Protein AF-A0A0A7PGT1-F1 (afdb_monomer)

Sequence (95 aa):
MRQRQRFCSLRFLLELAIIPISLIAAYALFVGVTFGFNLWRAEAPLVTAVWLMIVTSPLWFYLLLKWSQTSATRTAFLAAGVAIPASYFAFQVFA

Radius of gyration: 16.19 Å; Cα contacts (8 Å, |Δi|>4): 46; chains: 1; bounding box: 37×32×50 Å

Structure (mmCIF, N/CA/C/O backbone):
data_AF-A0A0A7PGT1-F1
#
_entry.id   AF-A0A0A7PGT1-F1
#
loop_
_atom_site.group_PDB
_atom_site.id
_atom_site.type_symbol
_atom_site.label_atom_id
_atom_site.label_alt_id
_atom_site.label_comp_id
_atom_site.label_asym_id
_atom_site.label_entity_id
_atom_site.label_seq_id
_atom_site.pdbx_PDB_ins_code
_atom_site.Cartn_x
_atom_site.Cartn_y
_atom_site.Cartn_z
_atom_site.occupancy
_atom_site.B_iso_or_equiv
_atom_site.auth_seq_id
_atom_site.auth_comp_id
_atom_site.auth_asym_id
_atom_site.auth_atom_id
_atom_site.pdbx_PDB_model_num
ATOM 1 N N . MET A 1 1 ? -19.832 -2.554 25.522 1.00 60.78 1 MET A N 1
ATOM 2 C CA . MET A 1 1 ? -18.363 -2.723 25.675 1.00 60.78 1 MET A CA 1
ATOM 3 C C . MET A 1 1 ? -17.705 -3.500 24.522 1.00 60.78 1 MET A C 1
ATOM 5 O O . MET A 1 1 ? -16.738 -2.989 23.972 1.00 60.78 1 MET A O 1
ATOM 9 N N . ARG A 1 2 ? -18.247 -4.647 24.065 1.00 62.91 2 ARG A N 1
ATOM 10 C CA . ARG A 1 2 ? -17.689 -5.447 22.940 1.00 62.91 2 ARG A CA 1
ATOM 11 C C . ARG A 1 2 ? -17.466 -4.691 21.615 1.00 62.91 2 ARG A C 1
ATOM 13 O O . ARG A 1 2 ? -16.440 -4.888 20.977 1.00 62.91 2 ARG A O 1
ATOM 20 N N . GLN A 1 3 ? -18.389 -3.818 21.197 1.00 63.28 3 GLN A N 1
ATOM 21 C CA . GLN A 1 3 ? -18.229 -3.031 19.958 1.00 63.28 3 GLN A CA 1
ATOM 22 C C . GLN A 1 3 ? -17.053 -2.045 20.022 1.00 63.28 3 GLN A C 1
ATOM 24 O O . GLN A 1 3 ? -16.336 -1.878 19.040 1.00 63.28 3 GLN A O 1
ATOM 29 N N . ARG A 1 4 ? -16.819 -1.437 21.191 1.00 67.81 4 ARG A N 1
ATOM 30 C CA . ARG A 1 4 ? -15.734 -0.468 21.399 1.00 67.81 4 ARG A CA 1
ATOM 31 C C . ARG A 1 4 ? -14.363 -1.152 21.372 1.00 67.81 4 ARG A C 1
ATOM 33 O O . ARG A 1 4 ? -13.444 -0.631 20.758 1.00 67.81 4 ARG A O 1
ATOM 40 N N . GLN A 1 5 ? -14.261 -2.354 21.947 1.00 73.38 5 GLN A N 1
ATOM 41 C CA . GLN A 1 5 ? -13.056 -3.189 21.854 1.00 73.38 5 GLN A CA 1
ATOM 42 C C . GLN A 1 5 ? -12.751 -3.605 20.411 1.00 73.38 5 GLN A C 1
ATOM 44 O O . GLN A 1 5 ? -11.632 -3.402 19.957 1.00 73.38 5 GLN A O 1
ATOM 49 N N . ARG A 1 6 ? -13.746 -4.109 19.663 1.00 74.19 6 ARG A N 1
ATOM 50 C CA . ARG A 1 6 ? -13.563 -4.489 18.248 1.00 74.19 6 ARG A CA 1
ATOM 51 C C . ARG A 1 6 ? -13.081 -3.319 17.391 1.00 74.19 6 ARG A C 1
ATOM 53 O O . ARG A 1 6 ? -12.199 -3.507 16.563 1.00 74.19 6 ARG A O 1
ATOM 60 N N . PHE A 1 7 ? -13.627 -2.124 17.618 1.00 76.56 7 PHE A N 1
ATOM 61 C CA . PHE A 1 7 ? -13.201 -0.908 16.927 1.00 76.56 7 PHE A CA 1
ATOM 62 C C . PHE A 1 7 ? -11.739 -0.545 17.228 1.00 76.56 7 PHE A C 1
ATOM 64 O O . PHE A 1 7 ? -10.981 -0.285 16.296 1.00 76.56 7 PHE A O 1
ATOM 71 N N . CYS A 1 8 ? -11.321 -0.584 18.498 1.00 79.06 8 CYS A N 1
ATOM 72 C CA . CYS A 1 8 ? -9.928 -0.322 18.866 1.00 79.06 8 CYS A CA 1
ATOM 73 C C . CYS A 1 8 ? -8.964 -1.363 18.277 1.00 79.06 8 CYS A C 1
ATOM 75 O O . CYS A 1 8 ? -7.926 -0.984 17.745 1.00 79.06 8 CYS A O 1
ATOM 77 N N . SER A 1 9 ? -9.312 -2.654 18.312 1.00 83.69 9 SER A N 1
ATOM 78 C CA . SER A 1 9 ? -8.467 -3.720 17.756 1.00 83.69 9 SER A CA 1
ATOM 79 C C . SER A 1 9 ? -8.309 -3.617 16.238 1.00 83.69 9 SER A C 1
ATOM 81 O O . SER A 1 9 ? -7.192 -3.682 15.740 1.00 83.69 9 SER A O 1
ATOM 83 N N . LEU A 1 10 ? -9.404 -3.410 15.496 1.00 83.25 10 LEU A N 1
ATOM 84 C CA . LEU A 1 10 ? -9.365 -3.224 14.037 1.00 83.25 10 LEU A CA 1
ATOM 85 C C . LEU A 1 10 ? -8.494 -2.039 13.636 1.00 83.25 10 LEU A C 1
ATOM 87 O O . LEU A 1 10 ? -7.724 -2.111 12.684 1.00 83.25 10 LEU A O 1
ATOM 91 N N . ARG A 1 11 ? -8.619 -0.945 14.380 1.00 83.00 11 ARG A N 1
ATOM 92 C CA . ARG A 1 11 ? -7.843 0.253 14.121 1.00 83.00 11 ARG A CA 1
ATOM 93 C C . ARG A 1 11 ? -6.362 0.062 14.419 1.00 83.00 11 ARG A C 1
ATOM 95 O O . ARG A 1 11 ? -5.547 0.459 13.600 1.00 83.00 11 ARG A O 1
ATOM 102 N N . PHE A 1 12 ? -6.028 -0.586 15.530 1.00 86.94 12 PHE A N 1
ATOM 103 C CA . PHE A 1 12 ? -4.645 -0.934 15.841 1.00 86.94 12 PHE A CA 1
ATOM 104 C C . PHE A 1 12 ? -4.022 -1.805 14.741 1.00 86.94 12 PHE A C 1
ATOM 106 O O . PHE A 1 12 ? -2.909 -1.541 14.305 1.00 86.94 12 PHE A O 1
ATOM 113 N N . LEU A 1 13 ? -4.760 -2.797 14.230 1.00 87.31 13 LEU A N 1
ATOM 114 C CA . LEU A 1 13 ? -4.301 -3.636 13.117 1.00 87.31 13 LEU A CA 1
ATOM 115 C C . LEU A 1 13 ? -4.087 -2.833 11.825 1.00 87.31 13 LEU A C 1
ATOM 117 O O . LEU A 1 13 ? -3.101 -3.049 11.127 1.00 87.31 13 LEU A O 1
ATOM 121 N N . LEU A 1 14 ? -4.984 -1.893 11.518 1.00 87.25 14 LEU A N 1
ATOM 122 C CA . LEU A 1 14 ? -4.832 -0.990 10.375 1.00 87.25 14 LEU A CA 1
ATOM 123 C C . LEU A 1 14 ? -3.631 -0.049 10.531 1.00 87.25 14 LEU A C 1
ATOM 125 O O . LEU A 1 14 ? -2.911 0.185 9.566 1.00 87.25 14 LEU A O 1
ATOM 129 N N . GLU A 1 15 ? -3.398 0.479 11.731 1.00 88.75 15 GLU A N 1
ATOM 130 C CA . GLU A 1 15 ? -2.214 1.286 12.031 1.00 88.75 15 GLU A CA 1
ATOM 131 C C . GLU A 1 15 ? -0.941 0.445 11.885 1.00 88.75 15 GLU A C 1
ATOM 133 O O . GLU A 1 15 ? 0.024 0.906 11.291 1.00 88.75 15 GLU A O 1
ATOM 138 N N . LEU A 1 16 ? -0.957 -0.821 12.307 1.00 89.75 16 LEU A N 1
ATOM 139 C CA . LEU A 1 16 ? 0.170 -1.738 12.134 1.00 89.75 16 LEU A CA 1
ATOM 140 C C . LEU A 1 16 ?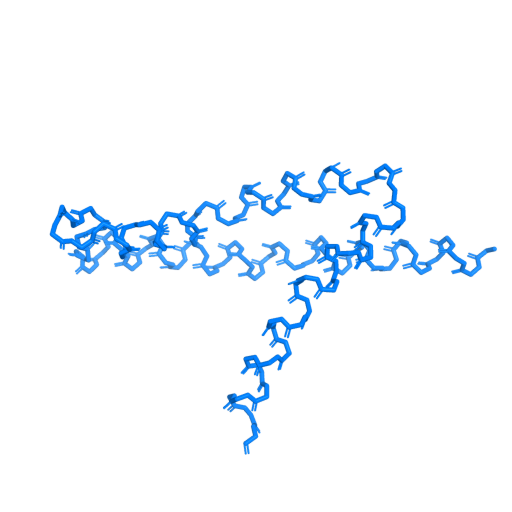 0.449 -2.053 10.655 1.00 89.75 16 LEU A C 1
ATOM 142 O O . LEU A 1 16 ? 1.606 -2.204 10.268 1.00 89.75 16 LEU A O 1
ATOM 146 N N . ALA A 1 17 ? -0.589 -2.083 9.811 1.00 87.44 17 ALA A N 1
ATOM 147 C CA . ALA A 1 17 ? -0.459 -2.289 8.369 1.00 87.44 17 ALA A CA 1
ATOM 148 C C . ALA A 1 17 ? 0.301 -1.154 7.656 1.00 87.44 17 ALA A C 1
ATOM 150 O O . ALA A 1 17 ? 0.841 -1.377 6.571 1.00 87.44 17 ALA A O 1
ATOM 151 N N . ILE A 1 18 ? 0.429 0.035 8.264 1.00 88.75 18 ILE A N 1
ATOM 152 C CA . ILE A 1 18 ? 1.232 1.119 7.680 1.00 88.75 18 ILE A CA 1
ATOM 153 C C . ILE A 1 18 ? 2.709 0.732 7.559 1.00 88.75 18 ILE A C 1
ATOM 155 O O . ILE A 1 18 ? 3.386 1.199 6.646 1.00 88.75 18 ILE A O 1
ATOM 159 N N . ILE A 1 19 ? 3.209 -0.129 8.452 1.00 88.38 19 ILE A N 1
ATOM 160 C CA . ILE A 1 19 ? 4.612 -0.545 8.498 1.00 88.38 19 ILE A CA 1
ATOM 161 C C . ILE A 1 19 ? 4.987 -1.324 7.228 1.00 88.38 19 ILE A C 1
ATOM 163 O O . ILE A 1 19 ? 5.865 -0.851 6.503 1.00 88.38 19 ILE A O 1
ATOM 167 N N . PRO A 1 20 ? 4.334 -2.458 6.889 1.00 89.00 20 PRO A N 1
ATOM 168 C CA . PRO A 1 20 ? 4.650 -3.175 5.657 1.00 89.00 20 PRO A CA 1
ATOM 169 C C . PRO A 1 20 ? 4.358 -2.342 4.400 1.00 89.00 20 PRO A C 1
ATOM 171 O O . PRO A 1 20 ? 5.144 -2.404 3.460 1.00 89.00 20 PRO A O 1
ATOM 174 N N . ILE A 1 21 ? 3.306 -1.508 4.386 1.00 88.88 21 ILE A N 1
ATOM 175 C CA . ILE A 1 21 ? 3.025 -0.598 3.256 1.00 88.88 21 ILE A CA 1
ATOM 176 C C . ILE A 1 21 ? 4.195 0.372 3.033 1.00 88.88 21 ILE A C 1
ATOM 178 O O . ILE A 1 21 ? 4.668 0.535 1.910 1.00 88.88 21 ILE A O 1
ATOM 182 N N . SER A 1 22 ? 4.704 0.976 4.109 1.00 89.56 22 SER A N 1
ATOM 183 C CA . SER A 1 22 ? 5.839 1.905 4.054 1.00 89.56 22 SER A CA 1
ATOM 184 C C . SER A 1 22 ? 7.129 1.216 3.630 1.00 89.56 22 SER A C 1
ATOM 186 O O . SER A 1 22 ? 7.896 1.785 2.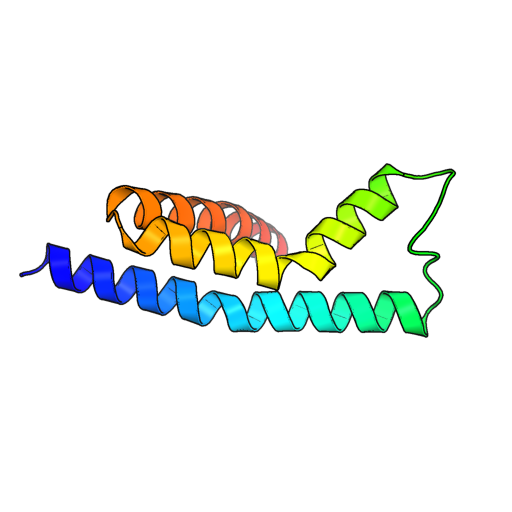857 1.00 89.56 22 SER A O 1
ATOM 188 N N . LEU A 1 23 ? 7.350 -0.019 4.085 1.00 92.25 23 LEU A N 1
ATOM 189 C CA . LEU A 1 23 ? 8.511 -0.813 3.695 1.00 92.25 23 LEU A CA 1
ATOM 190 C C . LEU A 1 23 ? 8.499 -1.117 2.190 1.00 92.25 23 LEU A C 1
ATOM 192 O O . LEU A 1 23 ? 9.511 -0.930 1.517 1.00 92.25 23 LEU A O 1
ATOM 196 N N . ILE A 1 24 ? 7.344 -1.526 1.652 1.00 89.88 24 ILE A N 1
ATOM 197 C CA . ILE A 1 24 ? 7.163 -1.789 0.218 1.00 89.88 24 ILE A CA 1
ATOM 198 C C . ILE A 1 24 ? 7.372 -0.507 -0.588 1.00 89.88 24 ILE A C 1
ATOM 200 O O . ILE A 1 24 ? 8.092 -0.531 -1.582 1.00 89.88 24 ILE A O 1
ATOM 204 N N . ALA A 1 25 ? 6.796 0.617 -0.158 1.00 90.56 25 ALA A N 1
ATOM 205 C CA . ALA A 1 25 ? 6.957 1.898 -0.842 1.00 90.56 25 ALA A CA 1
ATOM 206 C C . ALA A 1 25 ? 8.419 2.374 -0.860 1.00 90.56 25 ALA A C 1
ATOM 208 O O . ALA A 1 25 ? 8.904 2.826 -1.897 1.00 90.56 25 ALA A O 1
ATOM 209 N N . ALA A 1 26 ? 9.137 2.234 0.258 1.00 91.00 26 ALA A N 1
ATOM 210 C CA . ALA A 1 26 ? 10.553 2.583 0.354 1.00 91.00 26 ALA A CA 1
ATOM 211 C C . ALA A 1 26 ? 11.426 1.671 -0.518 1.00 91.00 26 ALA A C 1
ATOM 213 O O . ALA A 1 26 ? 12.286 2.161 -1.248 1.00 91.00 26 ALA A O 1
ATOM 214 N N . TYR A 1 27 ? 11.176 0.358 -0.489 1.00 88.31 27 TYR A N 1
ATOM 215 C CA . TYR A 1 27 ? 11.861 -0.602 -1.351 1.00 88.31 27 TYR A CA 1
ATOM 216 C C . TYR A 1 27 ? 11.610 -0.307 -2.830 1.00 88.31 27 TYR A C 1
ATOM 218 O O . TYR A 1 27 ? 12.547 -0.277 -3.622 1.00 88.31 27 TYR A O 1
ATOM 226 N N . ALA A 1 28 ? 10.360 -0.025 -3.195 1.00 86.50 28 ALA A N 1
ATOM 227 C CA . ALA A 1 28 ? 10.002 0.369 -4.543 1.00 86.50 28 ALA A CA 1
ATOM 228 C C . ALA A 1 28 ? 10.775 1.642 -4.938 1.00 86.50 28 ALA A C 1
ATOM 230 O O . ALA A 1 28 ? 11.470 1.651 -5.948 1.00 86.50 28 ALA A O 1
ATOM 231 N N . LEU A 1 29 ? 10.746 2.701 -4.126 1.00 87.50 29 LEU A N 1
ATOM 232 C CA . LEU A 1 29 ? 11.484 3.931 -4.426 1.00 87.50 29 LEU A CA 1
ATOM 233 C C . LEU A 1 29 ? 12.987 3.670 -4.615 1.00 87.50 29 LEU A C 1
ATOM 235 O O . LEU A 1 29 ? 13.571 4.160 -5.579 1.00 87.50 29 LEU A O 1
ATOM 239 N N . PHE A 1 30 ? 13.592 2.856 -3.747 1.00 87.06 30 PHE A N 1
ATOM 240 C CA . PHE A 1 30 ? 14.9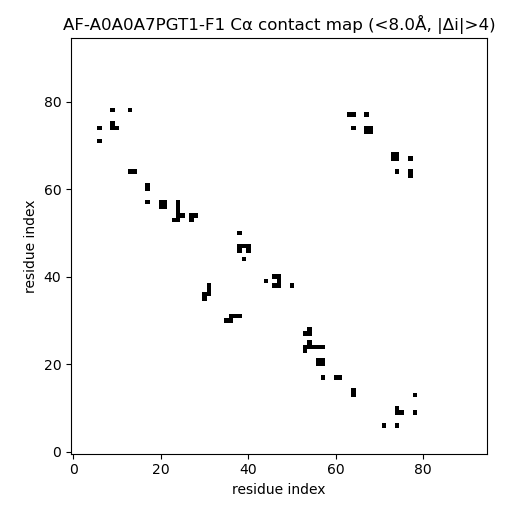88 2.443 -3.876 1.00 87.06 30 PHE A CA 1
ATOM 241 C C . PHE A 1 30 ? 15.244 1.724 -5.205 1.00 87.06 30 PHE A C 1
ATOM 243 O O . PHE A 1 30 ? 16.121 2.129 -5.959 1.00 87.06 30 PHE A O 1
ATOM 250 N N . VAL A 1 31 ? 14.439 0.714 -5.546 1.00 85.12 31 VAL A N 1
ATOM 251 C CA . VAL A 1 31 ? 14.580 -0.027 -6.809 1.00 85.12 31 VAL A CA 1
ATOM 252 C C . VAL A 1 31 ? 14.415 0.894 -8.020 1.00 85.12 31 VAL A C 1
ATOM 254 O O . VAL A 1 31 ? 15.191 0.806 -8.972 1.00 85.12 31 VAL A O 1
ATOM 257 N N . GLY A 1 32 ? 13.437 1.799 -7.972 1.00 82.44 32 GLY A N 1
ATOM 258 C CA . GLY A 1 32 ? 13.168 2.768 -9.029 1.00 82.44 32 GLY A CA 1
ATOM 259 C C . GLY A 1 32 ? 14.349 3.703 -9.288 1.00 82.44 32 GLY A C 1
ATOM 260 O O . GLY A 1 32 ? 14.721 3.919 -10.438 1.00 82.44 32 GLY A O 1
ATOM 261 N N . VAL A 1 33 ? 14.972 4.212 -8.222 1.00 81.50 33 VAL A N 1
ATOM 262 C CA . VAL A 1 33 ? 16.126 5.120 -8.308 1.00 81.50 33 VAL A CA 1
ATOM 263 C C . VAL A 1 33 ? 17.406 4.372 -8.689 1.00 81.50 33 VAL A C 1
ATOM 265 O O . VAL A 1 33 ? 18.143 4.827 -9.559 1.00 81.50 33 VAL A O 1
ATOM 268 N N . THR A 1 34 ? 17.682 3.227 -8.060 1.00 81.25 34 THR A N 1
ATOM 269 C CA . THR A 1 34 ? 18.966 2.521 -8.185 1.00 81.25 34 THR A CA 1
ATOM 270 C C . THR A 1 34 ? 19.107 1.762 -9.497 1.00 81.25 34 THR A C 1
ATOM 272 O O . THR A 1 34 ? 20.176 1.792 -10.100 1.00 81.25 34 THR A O 1
ATOM 275 N N . PHE A 1 35 ? 18.054 1.089 -9.964 1.00 76.06 35 PHE A N 1
ATOM 276 C CA . PHE A 1 35 ? 18.128 0.281 -11.186 1.00 76.06 35 PHE A CA 1
ATOM 277 C C . PHE A 1 35 ? 17.729 1.056 -12.443 1.00 76.06 35 PHE A C 1
ATOM 279 O O . PHE A 1 35 ? 17.638 0.469 -13.519 1.00 76.06 35 PHE A O 1
ATOM 286 N N . GLY A 1 36 ? 17.484 2.367 -12.326 1.00 63.03 36 GLY A N 1
ATOM 287 C CA . GLY A 1 36 ? 17.154 3.210 -13.470 1.00 63.03 36 GLY A CA 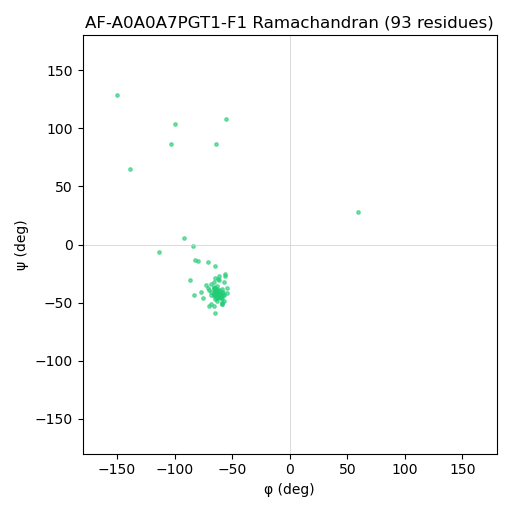1
ATOM 288 C C . GLY A 1 36 ? 15.895 2.751 -14.202 1.00 63.03 36 GLY A C 1
ATOM 289 O O . GLY A 1 36 ? 15.769 2.994 -15.404 1.00 63.03 36 GLY A O 1
ATOM 290 N N . PHE A 1 37 ? 14.953 2.096 -13.502 1.00 65.00 37 PHE A N 1
ATOM 291 C CA . PHE A 1 37 ? 13.590 1.992 -14.009 1.00 65.00 37 PHE A CA 1
ATOM 292 C C . PHE A 1 37 ? 13.164 3.426 -14.253 1.00 65.00 37 PHE A C 1
ATOM 294 O O . PHE A 1 37 ? 13.021 4.185 -13.304 1.00 65.00 37 PHE A O 1
ATOM 301 N N . ASN A 1 38 ? 13.067 3.823 -15.519 1.00 64.06 38 ASN A N 1
ATOM 302 C CA . ASN A 1 38 ? 12.729 5.182 -15.888 1.00 64.06 38 ASN A CA 1
ATOM 303 C C . ASN A 1 38 ? 11.300 5.422 -15.386 1.00 64.06 38 ASN A C 1
ATOM 305 O O . ASN A 1 38 ? 10.343 5.111 -16.084 1.00 64.06 38 ASN A O 1
ATOM 309 N N . LEU A 1 39 ? 11.151 5.845 -14.124 1.00 64.31 39 LEU A N 1
ATOM 310 C CA . LEU A 1 39 ? 9.876 5.917 -13.400 1.00 64.31 39 LEU A CA 1
ATOM 311 C C . LEU A 1 39 ? 8.881 6.780 -14.173 1.00 64.31 39 LEU A C 1
ATOM 313 O O . LEU A 1 39 ? 7.671 6.584 -14.091 1.00 64.31 39 LEU A O 1
ATOM 317 N N . TRP A 1 40 ? 9.422 7.690 -14.976 1.00 70.81 40 TRP A N 1
ATOM 318 C CA . TRP A 1 40 ? 8.733 8.553 -15.903 1.00 70.81 40 TRP A CA 1
ATO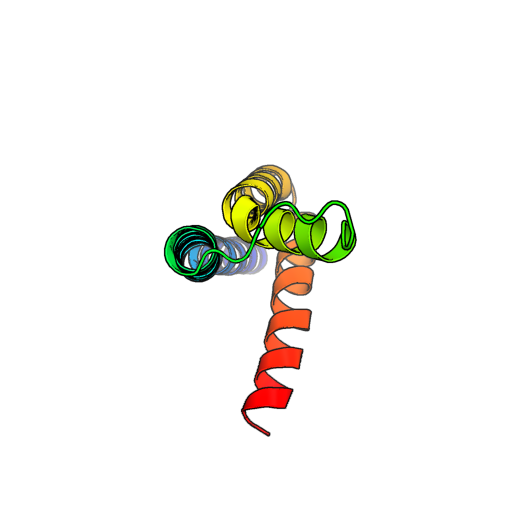M 319 C C . TRP A 1 40 ? 8.900 8.053 -17.348 1.00 70.81 40 TRP A C 1
ATOM 321 O O . TRP A 1 40 ? 9.802 8.477 -18.073 1.00 70.81 40 TRP A O 1
ATOM 331 N N . ARG A 1 41 ? 8.025 7.142 -17.794 1.00 73.19 41 ARG A N 1
ATOM 332 C CA . ARG A 1 41 ? 7.977 6.694 -19.196 1.00 73.19 41 ARG A CA 1
ATOM 333 C C . ARG A 1 41 ? 6.848 7.421 -19.908 1.00 73.19 41 ARG A C 1
ATOM 335 O O . ARG A 1 41 ? 5.691 7.040 -19.761 1.00 73.19 41 ARG A O 1
ATOM 342 N N . ALA A 1 42 ? 7.182 8.414 -20.730 1.00 77.06 42 ALA A N 1
ATOM 343 C CA . ALA A 1 42 ? 6.193 9.091 -21.575 1.00 77.06 42 ALA A CA 1
ATOM 344 C C . ALA A 1 42 ? 5.445 8.106 -22.497 1.00 77.06 42 ALA A C 1
ATOM 346 O O . ALA A 1 42 ? 4.255 8.267 -22.743 1.00 77.06 42 ALA A O 1
ATOM 347 N N . GLU A 1 43 ? 6.125 7.043 -22.933 1.00 83.00 43 GLU A N 1
ATOM 348 C CA . GLU A 1 43 ? 5.548 6.001 -23.791 1.00 83.00 43 GLU A CA 1
ATOM 349 C C . GLU A 1 43 ? 4.694 4.970 -23.037 1.00 83.00 43 GLU A C 1
ATOM 351 O O . GLU A 1 43 ? 3.949 4.210 -23.647 1.00 83.00 43 GLU A O 1
ATOM 356 N N . ALA A 1 44 ? 4.784 4.931 -21.704 1.00 81.44 44 ALA A N 1
ATOM 357 C CA . ALA A 1 44 ? 4.031 4.000 -20.868 1.00 81.44 44 ALA A CA 1
ATOM 358 C C . ALA A 1 44 ? 3.501 4.710 -19.607 1.00 81.44 44 ALA A C 1
ATOM 360 O O . ALA A 1 44 ? 3.890 4.356 -18.488 1.00 81.44 44 ALA A O 1
ATOM 361 N N . PRO A 1 45 ? 2.587 5.690 -19.759 1.00 83.25 45 PRO A N 1
ATOM 362 C CA . PRO A 1 45 ? 2.111 6.526 -18.653 1.00 83.25 45 PRO A CA 1
ATOM 363 C C . PRO A 1 45 ? 1.412 5.715 -17.556 1.00 83.25 45 PRO A C 1
ATOM 365 O O . PRO A 1 45 ? 1.436 6.090 -16.385 1.00 83.25 45 PRO A O 1
ATOM 368 N N . LEU A 1 46 ? 0.832 4.566 -17.914 1.00 85.25 46 LEU A N 1
ATOM 369 C CA . LEU A 1 46 ? 0.185 3.662 -16.968 1.00 85.25 46 LEU A CA 1
ATOM 370 C C . LEU A 1 46 ? 1.190 3.049 -15.980 1.00 85.25 46 LEU A C 1
ATOM 372 O O . LEU A 1 46 ? 0.894 2.943 -14.793 1.00 85.25 46 LEU A O 1
ATOM 376 N N . VAL A 1 47 ? 2.402 2.719 -16.439 1.00 82.06 47 VAL A N 1
ATOM 377 C CA . VAL A 1 47 ? 3.476 2.199 -15.574 1.00 82.06 47 VAL A CA 1
ATOM 378 C C . VAL A 1 47 ? 3.912 3.269 -14.578 1.00 82.06 47 VAL A C 1
ATOM 380 O O . VAL A 1 47 ? 4.049 2.978 -13.392 1.00 82.06 47 VAL A O 1
ATOM 383 N N . THR A 1 48 ? 4.056 4.514 -15.037 1.00 82.81 48 THR A N 1
ATOM 384 C CA . THR A 1 48 ? 4.363 5.670 -14.182 1.00 82.81 48 THR A CA 1
ATOM 385 C C . THR A 1 48 ? 3.268 5.921 -13.146 1.00 82.81 48 THR A C 1
ATOM 387 O O . THR A 1 48 ? 3.571 6.131 -11.973 1.00 82.81 48 THR A O 1
ATOM 390 N N . ALA A 1 49 ? 1.994 5.843 -13.540 1.00 85.69 49 ALA A N 1
ATOM 391 C CA . ALA A 1 49 ? 0.872 6.020 -12.623 1.00 85.69 49 ALA A CA 1
ATOM 392 C C . ALA A 1 49 ? 0.843 4.943 -11.526 1.00 85.69 49 ALA A C 1
ATOM 394 O O . ALA A 1 49 ? 0.713 5.272 -10.347 1.00 85.69 49 ALA A O 1
ATOM 395 N N . VAL A 1 50 ? 1.020 3.667 -11.889 1.00 86.50 50 VAL A N 1
ATOM 396 C CA . VAL A 1 50 ? 1.092 2.558 -10.920 1.00 86.50 50 VAL A CA 1
ATOM 397 C C . VAL A 1 50 ? 2.269 2.743 -9.966 1.00 86.50 50 VAL A C 1
ATOM 399 O O . VAL A 1 50 ? 2.114 2.591 -8.755 1.00 86.50 50 VAL A O 1
ATOM 402 N N . TRP A 1 51 ? 3.424 3.148 -10.487 1.00 85.62 51 TRP A N 1
ATOM 403 C CA . TRP A 1 51 ? 4.601 3.445 -9.677 1.00 85.62 51 TRP A CA 1
ATOM 404 C C . TRP A 1 51 ? 4.358 4.545 -8.650 1.00 85.62 51 TRP A C 1
ATOM 406 O O . TRP A 1 51 ? 4.644 4.367 -7.464 1.00 85.62 51 TRP A O 1
ATOM 416 N N . LEU A 1 52 ? 3.787 5.667 -9.087 1.00 86.81 52 LEU A N 1
ATOM 417 C CA . LEU A 1 52 ? 3.439 6.769 -8.198 1.00 86.81 52 LEU A CA 1
ATOM 418 C C . LEU A 1 52 ? 2.420 6.329 -7.146 1.00 86.81 52 LEU A C 1
ATOM 420 O O . LEU A 1 52 ? 2.575 6.697 -5.984 1.00 86.81 52 LEU A O 1
ATOM 424 N N . MET A 1 53 ? 1.431 5.502 -7.500 1.00 88.69 53 MET A N 1
ATOM 425 C CA . MET A 1 53 ? 0.473 4.961 -6.529 1.00 88.69 53 MET A CA 1
ATOM 426 C C . MET A 1 53 ? 1.149 4.121 -5.439 1.00 88.69 53 MET A C 1
ATOM 428 O O . MET A 1 53 ? 0.780 4.254 -4.271 1.00 88.69 53 MET A O 1
ATOM 432 N N . ILE A 1 54 ? 2.145 3.301 -5.794 1.00 88.94 54 ILE A N 1
ATOM 433 C CA . ILE A 1 54 ? 2.901 2.479 -4.835 1.00 88.94 54 ILE A CA 1
ATOM 434 C C . ILE A 1 54 ? 3.751 3.367 -3.926 1.00 88.94 54 ILE A C 1
ATOM 436 O O . ILE A 1 54 ? 3.665 3.261 -2.705 1.00 88.94 54 ILE A O 1
ATOM 440 N N . VAL A 1 55 ? 4.537 4.278 -4.497 1.00 90.00 55 VAL A N 1
ATOM 441 C CA . VAL A 1 55 ? 5.446 5.145 -3.729 1.00 90.00 55 VAL A CA 1
ATOM 442 C C . VAL A 1 55 ? 4.677 6.097 -2.811 1.00 90.00 55 VAL A C 1
ATOM 444 O O . VAL A 1 55 ? 5.086 6.333 -1.677 1.00 90.00 55 VAL A O 1
ATOM 447 N N . THR A 1 56 ? 3.531 6.610 -3.261 1.00 90.69 56 THR A N 1
ATOM 448 C CA . THR A 1 56 ? 2.677 7.500 -2.457 1.00 90.69 56 THR A CA 1
ATOM 449 C C . THR A 1 56 ? 1.731 6.752 -1.512 1.00 90.69 56 THR A C 1
ATOM 451 O O . THR A 1 56 ? 1.024 7.397 -0.734 1.00 90.69 56 THR A O 1
ATOM 454 N N . SER A 1 57 ? 1.747 5.412 -1.513 1.00 91.12 57 SER A N 1
ATOM 455 C CA . SER A 1 57 ? 0.877 4.579 -0.668 1.0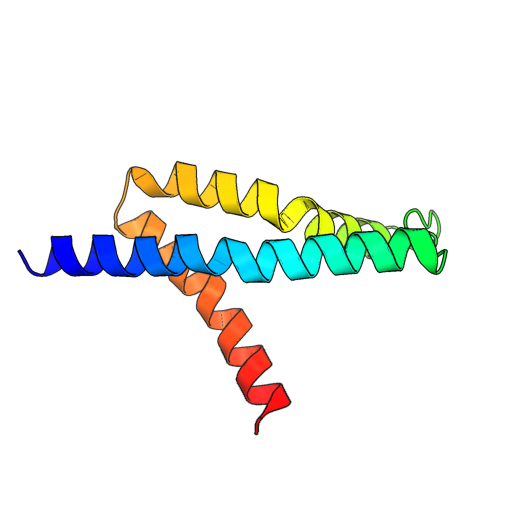0 91.12 57 SER A CA 1
ATOM 456 C C . SER A 1 57 ? 0.900 4.830 0.824 1.00 91.12 57 SER A C 1
ATOM 458 O O . SER A 1 57 ? -0.186 4.869 1.412 1.00 91.12 57 SER A O 1
ATOM 460 N N . PRO A 1 58 ? 2.043 5.139 1.450 1.00 92.00 58 PRO A N 1
ATOM 461 C CA . PRO A 1 58 ? 2.048 5.452 2.872 1.00 92.00 58 PRO A CA 1
ATOM 462 C C . PRO A 1 58 ? 1.237 6.715 3.174 1.00 92.00 58 PRO A C 1
ATOM 464 O O . PRO A 1 58 ? 0.502 6.768 4.160 1.00 92.00 58 PRO A O 1
ATOM 467 N N . LEU A 1 59 ? 1.322 7.720 2.294 1.00 91.94 59 LEU A N 1
ATOM 468 C CA . LEU A 1 59 ? 0.653 9.001 2.479 1.00 91.94 59 LEU A CA 1
ATOM 469 C C . LEU A 1 59 ? -0.862 8.864 2.335 1.00 91.94 59 LEU A C 1
ATOM 471 O O . LEU A 1 59 ? -1.601 9.278 3.230 1.00 91.94 59 LEU A O 1
ATOM 475 N N . TRP A 1 60 ? -1.347 8.288 1.232 1.00 90.69 60 TRP A N 1
ATOM 476 C CA . TRP A 1 60 ? -2.792 8.163 1.041 1.00 90.69 60 TRP A CA 1
ATOM 477 C C . TRP A 1 60 ? -3.413 7.181 2.038 1.00 90.69 60 TRP A C 1
ATOM 479 O O . TRP A 1 60 ? -4.505 7.447 2.542 1.00 90.69 60 TRP A O 1
ATOM 489 N N . PHE A 1 61 ? -2.704 6.117 2.427 1.00 91.62 61 PHE A N 1
ATOM 490 C CA . PHE A 1 61 ? -3.164 5.210 3.478 1.00 91.62 61 PHE A CA 1
ATOM 491 C C . PHE A 1 61 ? -3.266 5.903 4.843 1.00 91.62 61 PHE A C 1
ATOM 493 O O . PHE A 1 61 ? -4.274 5.756 5.537 1.00 91.62 61 PHE A O 1
ATOM 500 N N . TYR A 1 62 ? -2.285 6.735 5.205 1.00 90.56 62 TYR A N 1
ATOM 501 C CA . TYR A 1 62 ? -2.346 7.561 6.412 1.00 90.56 62 TYR A CA 1
ATOM 502 C C . TYR A 1 62 ? -3.535 8.534 6.396 1.00 90.56 62 TYR A C 1
ATOM 504 O O . TYR A 1 62 ? -4.244 8.677 7.396 1.00 90.56 62 TYR A O 1
ATOM 512 N N . LEU A 1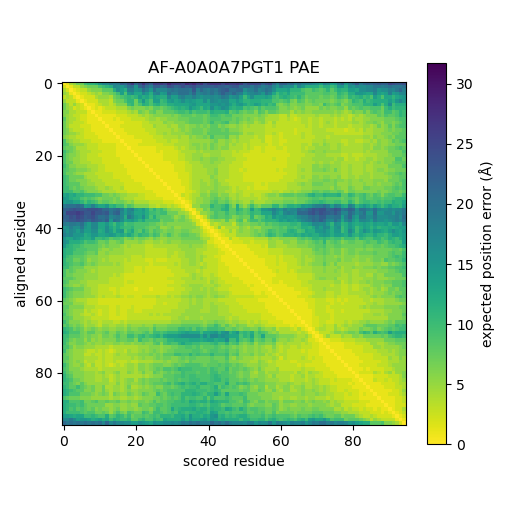 63 ? -3.800 9.186 5.260 1.00 91.44 63 LEU A N 1
ATOM 513 C CA . LEU A 1 63 ? -4.952 10.079 5.111 1.00 91.44 63 LEU A CA 1
ATOM 514 C C . LEU A 1 63 ? -6.280 9.324 5.254 1.00 91.44 63 LEU A C 1
ATOM 516 O O . LEU A 1 63 ? -7.180 9.810 5.941 1.00 91.44 63 LEU A O 1
ATOM 520 N N . LEU A 1 64 ? -6.391 8.123 4.678 1.00 89.31 64 LEU A N 1
ATOM 521 C CA . LEU A 1 64 ? -7.563 7.255 4.828 1.00 89.31 64 LEU A CA 1
ATOM 522 C C . LEU A 1 64 ? -7.770 6.817 6.281 1.00 89.31 64 LEU A C 1
ATOM 524 O O . LEU A 1 64 ? -8.892 6.887 6.783 1.00 89.31 64 LEU A O 1
ATOM 528 N N . LEU A 1 65 ? -6.696 6.441 6.977 1.00 88.56 65 LEU A N 1
ATOM 529 C CA . LEU A 1 65 ? -6.703 6.138 8.409 1.00 88.56 65 LEU A CA 1
ATOM 530 C C . LEU A 1 65 ? -7.182 7.332 9.240 1.00 88.56 65 LEU A C 1
ATOM 532 O O . LEU A 1 65 ? -8.024 7.180 10.125 1.00 88.56 65 LEU A O 1
ATOM 536 N N . LYS A 1 66 ? -6.677 8.538 8.949 1.00 89.44 66 LYS A N 1
ATOM 537 C CA . LYS A 1 66 ? -7.083 9.778 9.627 1.00 89.44 66 LYS A CA 1
ATOM 538 C C . LYS A 1 66 ? -8.547 10.130 9.347 1.00 89.44 66 LYS A C 1
ATOM 540 O O . LYS A 1 66 ? -9.260 10.597 10.233 1.00 89.44 66 LYS A O 1
ATOM 545 N N . TRP A 1 67 ? -9.022 9.872 8.136 1.00 88.12 67 TRP A N 1
ATOM 546 C CA . TRP A 1 67 ? -10.414 10.092 7.756 1.00 88.12 67 TRP A CA 1
ATOM 547 C C . TRP A 1 67 ? -11.371 9.081 8.406 1.00 88.12 67 TRP A C 1
ATOM 549 O O . TRP A 1 67 ? -12.469 9.449 8.844 1.00 88.12 67 TRP A O 1
ATOM 559 N N . SER A 1 68 ? -10.952 7.819 8.535 1.00 87.31 68 SER A N 1
ATOM 560 C CA . SER A 1 68 ? -11.773 6.755 9.118 1.00 87.31 68 SER A CA 1
ATOM 561 C C . SER A 1 68 ? -11.966 6.906 10.631 1.00 87.31 68 SER A C 1
ATOM 563 O O . SER A 1 68 ? -12.893 6.322 11.189 1.00 87.31 68 SER A O 1
ATOM 565 N N . GLN A 1 69 ? -11.166 7.744 11.303 1.00 82.00 69 GLN A N 1
ATOM 566 C CA . GLN A 1 69 ? -11.206 7.915 12.761 1.00 82.00 69 GLN A CA 1
ATOM 567 C C . GLN A 1 69 ? -12.574 8.317 13.317 1.00 82.00 69 GLN A C 1
ATOM 569 O O . GLN A 1 69 ? -12.885 8.011 14.465 1.00 82.00 69 GLN A O 1
ATOM 574 N N . THR A 1 70 ? -13.377 8.992 12.500 1.00 81.25 70 THR A N 1
ATOM 575 C CA . THR A 1 70 ? -14.674 9.561 12.876 1.00 81.25 70 THR A CA 1
ATOM 576 C C . THR A 1 70 ? -15.826 8.556 12.838 1.00 81.25 70 THR A C 1
ATOM 578 O O . THR A 1 70 ? -16.900 8.851 13.356 1.00 81.25 70 THR A O 1
ATOM 581 N N . SER A 1 71 ? -15.648 7.372 12.237 1.00 83.31 71 SER A N 1
ATOM 582 C CA . SER A 1 71 ? -16.745 6.421 12.033 1.00 83.31 71 SER A CA 1
ATOM 583 C C . SER A 1 71 ? -16.281 4.964 12.042 1.00 83.31 71 SER A C 1
ATOM 585 O O . SER A 1 71 ? -15.401 4.560 11.283 1.00 83.31 71 SER A O 1
ATOM 587 N N . ALA A 1 72 ? -16.954 4.141 12.852 1.00 79.31 72 ALA A N 1
ATOM 588 C CA . ALA A 1 72 ? -16.730 2.696 12.903 1.00 79.31 72 ALA A CA 1
ATOM 589 C C . ALA A 1 72 ? -16.962 2.009 11.552 1.00 79.31 72 ALA A C 1
ATOM 591 O O . ALA A 1 72 ? -16.191 1.130 11.172 1.00 79.31 72 ALA A O 1
ATOM 592 N N . THR A 1 73 ? -17.975 2.447 10.804 1.00 85.44 73 THR A N 1
ATOM 593 C CA . THR A 1 73 ? -18.288 1.919 9.474 1.00 85.44 73 THR A CA 1
ATOM 594 C C . THR A 1 73 ? -17.161 2.216 8.492 1.00 85.44 73 THR A C 1
ATOM 596 O O . THR A 1 73 ? -16.733 1.317 7.776 1.00 85.44 73 THR A O 1
ATOM 599 N N . ARG A 1 74 ? -16.606 3.437 8.505 1.00 85.56 74 ARG A N 1
ATOM 600 C CA . ARG A 1 74 ? -15.472 3.811 7.636 1.00 85.56 74 ARG A CA 1
ATOM 601 C C . ARG A 1 74 ? -14.223 2.983 7.933 1.00 85.56 74 ARG A C 1
ATOM 603 O O . ARG A 1 74 ? -13.573 2.520 7.004 1.00 85.56 74 ARG A O 1
ATOM 610 N N . THR A 1 75 ? -13.915 2.750 9.207 1.00 85.25 75 THR A N 1
ATOM 611 C CA . THR A 1 75 ? -12.783 1.897 9.608 1.00 85.25 75 THR A CA 1
ATOM 612 C C . THR A 1 75 ? -12.985 0.444 9.177 1.00 85.25 75 THR A C 1
ATOM 614 O O . THR A 1 75 ? -12.040 -0.186 8.714 1.00 85.25 75 THR A O 1
ATOM 617 N N . ALA A 1 76 ? -14.209 -0.085 9.267 1.00 83.25 76 ALA A N 1
ATOM 618 C CA . ALA A 1 76 ? -14.516 -1.432 8.787 1.00 83.25 76 ALA A CA 1
ATOM 619 C C . ALA A 1 76 ? -14.376 -1.551 7.259 1.00 83.25 76 ALA A C 1
ATOM 621 O O . ALA A 1 76 ? -13.786 -2.515 6.780 1.00 83.25 76 ALA A O 1
ATOM 622 N N . PHE A 1 77 ? -14.853 -0.554 6.504 1.00 87.56 77 PHE A N 1
ATOM 623 C CA . PHE A 1 77 ? -14.666 -0.501 5.051 1.00 87.56 77 PHE A CA 1
ATOM 624 C C . PHE A 1 77 ? -13.190 -0.434 4.662 1.00 87.56 77 PHE A C 1
ATOM 626 O O . PHE A 1 77 ? -12.762 -1.181 3.787 1.00 87.56 77 PHE A O 1
ATOM 633 N N . LEU A 1 78 ? -12.401 0.408 5.335 1.00 88.00 78 LEU A N 1
ATOM 634 C CA . LEU A 1 78 ? -10.961 0.495 5.098 1.00 88.00 78 LEU A CA 1
ATOM 635 C C . LEU A 1 78 ? -10.265 -0.842 5.396 1.00 88.00 78 LEU A C 1
ATOM 637 O O . LEU A 1 78 ? -9.473 -1.313 4.588 1.00 88.00 78 LEU A O 1
ATOM 641 N N . ALA A 1 79 ? -10.606 -1.490 6.513 1.00 86.00 79 ALA A N 1
ATOM 642 C CA . ALA A 1 79 ? -10.070 -2.803 6.866 1.00 86.00 79 ALA A CA 1
ATOM 643 C C . ALA A 1 79 ? -10.408 -3.877 5.827 1.00 86.00 79 ALA A C 1
ATOM 645 O O . ALA A 1 79 ? -9.520 -4.623 5.423 1.00 86.00 79 ALA A O 1
ATOM 646 N N . ALA A 1 80 ? -11.654 -3.931 5.350 1.00 86.31 80 ALA A N 1
ATOM 647 C CA . ALA A 1 80 ? -12.048 -4.858 4.292 1.00 86.31 80 ALA A CA 1
ATOM 648 C C . ALA A 1 80 ? -11.308 -4.566 2.976 1.00 86.31 80 ALA A C 1
ATOM 650 O O . ALA A 1 80 ? -10.801 -5.488 2.340 1.00 86.31 80 ALA A O 1
ATOM 651 N N . GLY A 1 81 ? -11.185 -3.288 2.605 1.00 86.31 81 GLY A N 1
ATOM 652 C CA . GLY A 1 81 ? -10.477 -2.855 1.400 1.00 86.31 81 GLY A CA 1
ATOM 653 C C . GLY A 1 81 ? -8.991 -3.218 1.392 1.00 86.31 81 GLY A C 1
ATOM 654 O O . GLY A 1 81 ? -8.447 -3.483 0.329 1.00 86.31 81 GLY A O 1
ATOM 655 N N . VAL A 1 82 ? -8.343 -3.286 2.558 1.00 84.75 82 VAL A N 1
ATOM 656 C CA . VAL A 1 82 ? -6.951 -3.755 2.688 1.00 84.75 82 VAL A CA 1
ATOM 657 C C . VAL A 1 82 ? -6.877 -5.282 2.747 1.00 84.75 82 VAL A C 1
ATOM 659 O O . VAL A 1 82 ? -6.027 -5.892 2.101 1.00 84.75 82 VAL A O 1
ATOM 662 N N . ALA A 1 83 ? -7.765 -5.916 3.514 1.00 82.94 83 ALA A N 1
ATOM 663 C CA . ALA A 1 83 ? -7.704 -7.348 3.791 1.00 82.94 83 ALA A CA 1
ATOM 664 C C . ALA A 1 83 ? -8.103 -8.221 2.591 1.00 82.94 83 ALA A C 1
ATOM 666 O O . ALA A 1 83 ? -7.523 -9.289 2.405 1.00 82.94 83 ALA A O 1
ATOM 667 N N . ILE A 1 84 ? -9.065 -7.794 1.763 1.00 86.75 84 ILE A N 1
ATOM 668 C CA . ILE A 1 84 ? -9.536 -8.587 0.614 1.00 86.75 84 ILE A CA 1
ATOM 669 C C . ILE A 1 84 ? -8.430 -8.747 -0.443 1.00 86.75 84 ILE A C 1
ATOM 671 O O . ILE A 1 84 ? -8.105 -9.888 -0.769 1.00 86.75 84 ILE A O 1
ATOM 675 N N . PRO A 1 85 ? -7.776 -7.675 -0.936 1.00 83.25 85 PRO A N 1
ATOM 676 C CA . PRO A 1 85 ? -6.670 -7.828 -1.877 1.00 83.25 85 PRO A CA 1
ATOM 677 C C . PRO A 1 85 ? -5.502 -8.599 -1.261 1.00 83.25 85 PRO A C 1
ATOM 679 O O . PRO A 1 85 ? -4.971 -9.507 -1.891 1.00 83.25 85 PRO A O 1
ATOM 682 N N . ALA A 1 86 ? -5.130 -8.288 -0.014 1.00 81.12 86 ALA A N 1
ATOM 683 C CA . ALA A 1 86 ? -4.017 -8.955 0.658 1.00 81.12 86 ALA A CA 1
ATOM 684 C C . ALA A 1 86 ? -4.247 -10.465 0.818 1.00 81.12 86 ALA A C 1
ATOM 686 O O . ALA A 1 86 ? -3.337 -11.251 0.571 1.00 81.12 86 ALA A O 1
ATOM 687 N N . SER A 1 87 ? -5.463 -10.878 1.187 1.00 83.69 87 SER A N 1
ATOM 688 C CA . SER A 1 87 ? -5.809 -12.297 1.303 1.00 83.69 87 SER A CA 1
ATOM 689 C C . SER A 1 87 ? -5.831 -12.990 -0.056 1.00 83.69 87 SER A C 1
ATOM 691 O O . SER A 1 87 ? -5.278 -14.078 -0.170 1.00 83.69 87 SER A O 1
ATOM 693 N N . TYR A 1 88 ? -6.368 -12.351 -1.100 1.00 88.06 88 TYR A N 1
ATOM 694 C CA . TYR A 1 88 ? -6.317 -12.879 -2.465 1.00 88.06 88 TYR A CA 1
ATOM 695 C C . TYR A 1 88 ? -4.880 -13.137 -2.939 1.00 88.06 88 TYR A C 1
ATOM 697 O O . TYR A 1 88 ? -4.575 -14.234 -3.405 1.00 88.06 88 TYR A O 1
ATOM 705 N N . PHE A 1 89 ? -3.976 -12.167 -2.766 1.00 79.44 89 PHE A N 1
ATOM 706 C CA . PHE A 1 89 ? -2.565 -12.348 -3.114 1.00 79.44 89 PHE A CA 1
ATOM 707 C C . PHE A 1 89 ? -1.887 -13.417 -2.255 1.00 79.44 89 PHE A C 1
ATOM 709 O O . PHE A 1 89 ? -1.137 -14.228 -2.787 1.00 79.44 89 PHE A O 1
ATOM 716 N N . ALA A 1 90 ? -2.171 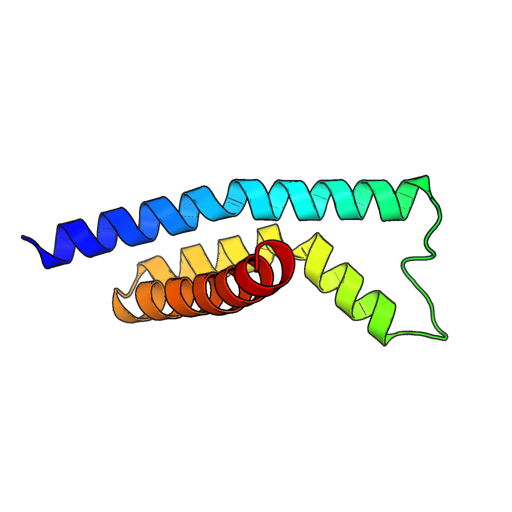-13.468 -0.950 1.00 81.25 90 ALA A N 1
ATOM 717 C CA . ALA A 1 90 ? -1.636 -14.515 -0.083 1.00 81.25 90 ALA A CA 1
ATOM 718 C C . ALA A 1 90 ? -2.072 -15.914 -0.551 1.00 81.25 90 ALA A C 1
ATOM 720 O O . ALA A 1 90 ? -1.237 -16.807 -0.642 1.00 81.25 90 ALA A O 1
ATOM 721 N N . PHE A 1 91 ? -3.344 -16.098 -0.920 1.00 88.00 91 PHE A N 1
ATOM 722 C CA . PHE A 1 91 ? -3.817 -17.362 -1.486 1.00 88.00 91 PHE A CA 1
ATOM 723 C C . PHE A 1 91 ? -3.079 -17.730 -2.773 1.00 88.00 91 PHE A C 1
ATOM 725 O O . PHE A 1 91 ? -2.670 -18.870 -2.904 1.00 88.00 91 PHE A O 1
ATOM 732 N N . GLN A 1 92 ? -2.849 -16.792 -3.693 1.00 85.62 92 GLN A N 1
ATOM 733 C CA . GLN A 1 92 ? -2.108 -17.104 -4.922 1.00 85.62 92 GLN A CA 1
ATOM 734 C C . GLN A 1 92 ? -0.644 -17.496 -4.691 1.00 85.62 92 GLN A C 1
ATOM 736 O O . GLN A 1 92 ? -0.071 -18.204 -5.510 1.00 85.62 92 GLN A O 1
ATOM 741 N N . VAL A 1 93 ? -0.022 -16.994 -3.623 1.00 78.00 93 VAL A N 1
ATOM 742 C CA . VAL A 1 93 ? 1.396 -17.248 -3.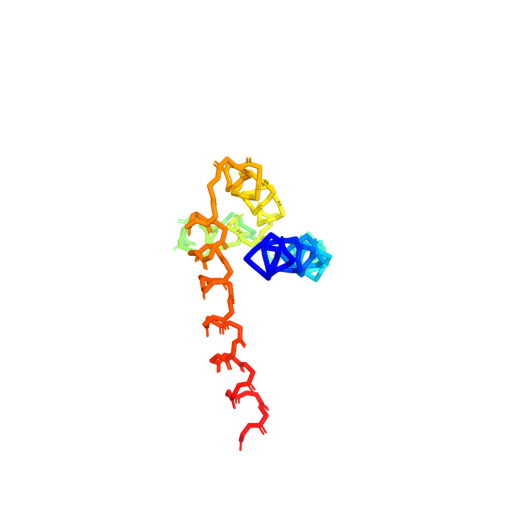330 1.00 78.00 93 VAL A CA 1
ATOM 743 C C . VAL A 1 93 ? 1.594 -18.538 -2.527 1.00 78.00 93 VAL A C 1
ATOM 745 O O . VAL A 1 93 ? 2.639 -19.171 -2.655 1.00 78.00 93 VAL A O 1
ATOM 748 N N . PHE A 1 94 ? 0.623 -18.914 -1.689 1.00 79.56 94 PHE A N 1
ATOM 749 C CA . PHE A 1 94 ? 0.754 -20.026 -0.740 1.00 79.56 94 PHE A CA 1
ATOM 750 C C . PHE A 1 94 ? -0.153 -21.237 -1.019 1.00 79.56 94 PHE A C 1
ATOM 752 O O . PHE A 1 94 ? -0.023 -22.232 -0.303 1.00 79.56 94 PHE A O 1
ATOM 759 N N . ALA A 1 95 ? -1.072 -21.163 -1.987 1.00 62.41 95 ALA A N 1
ATOM 760 C CA . ALA A 1 95 ? -1.880 -22.299 -2.448 1.00 62.41 95 ALA A CA 1
ATOM 761 C C . ALA A 1 95 ? -1.219 -23.005 -3.637 1.00 62.41 95 ALA A C 1
ATOM 763 O O . ALA A 1 95 ? -1.345 -24.248 -3.699 1.00 62.41 95 ALA A O 1
#

Solvent-accessible surface area (backbone atoms only — not comparable to full-atom values): 5270 Å² total; per-residue (Å²): 112,70,67,62,51,52,51,52,52,55,48,52,53,54,59,57,50,47,53,62,47,37,51,51,18,51,51,47,49,47,50,37,67,74,70,60,48,65,61,78,32,86,94,42,53,67,60,26,51,52,49,50,54,47,52,46,36,46,58,57,51,51,51,49,54,64,62,22,70,84,36,72,66,48,41,51,52,53,50,49,65,53,48,53,59,52,49,55,53,49,47,73,75,75,110

Organism: NCBI:txid1515612

pLDDT: mean 83.2, std 7.75, range [60.78, 92.25]

Mean predicted aligned error: 6.43 Å

Secondary structure (DSSP, 8-state):
-HHHHHHHHHHHHHHHHHHHHHHHHHHHHHHHHHS---S--TT-HHHHHHHHHHHTHHHHHHHHHHHHTT-HHHHHHHHHHHHHHHHHHHHHHH-

Nearest PDB structures (foldseek):
  6ixg-assembly1_A  TM=3.632E-01  e=9.798E+00  Homo sapiens

Foldseek 3Di:
DVLVVVLVVLLVVLVVVLVVLQVQLVVLVCCCVPVVVVLDDPPCVVSVVVNCCSNCVSVVSVVQSVVCPVDSVSSVVSSCVVCVVVVVVVVVVPD